Protein AF-A0A529NF73-F1 (afdb_monomer_lite)

Radius of gyration: 25.03 Å; chains: 1; bounding box: 46×30×68 Å

Structure (mmCIF, N/CA/C/O backbone):
data_AF-A0A529NF73-F1
#
_entry.id   AF-A0A529NF73-F1
#
loop_
_atom_site.group_PDB
_atom_site.id
_atom_site.type_symbol
_atom_site.label_atom_id
_atom_site.label_alt_id
_atom_site.label_comp_id
_atom_site.label_asym_id
_atom_site.label_entity_id
_atom_site.label_seq_id
_atom_site.pdbx_PDB_ins_code
_atom_site.Cartn_x
_atom_site.Cartn_y
_atom_site.Cartn_z
_atom_site.occupancy
_atom_site.B_iso_or_equiv
_atom_site.auth_seq_id
_atom_site.auth_comp_id
_atom_site.auth_asym_id
_atom_site.auth_atom_id
_atom_site.pdbx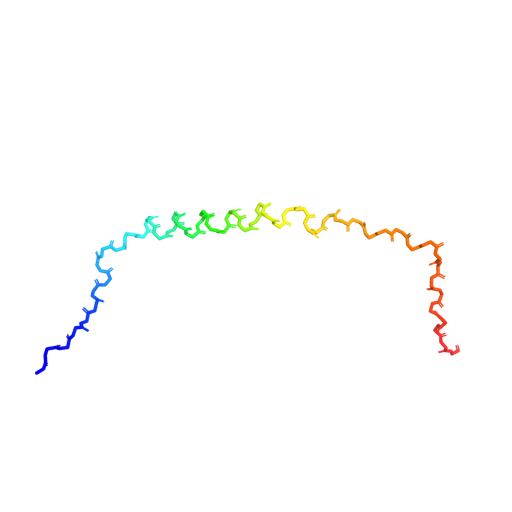_PDB_model_num
ATOM 1 N N . MET A 1 1 ? -26.550 -25.643 22.191 1.00 52.25 1 MET A N 1
ATOM 2 C CA . MET A 1 1 ? -25.312 -25.192 21.512 1.00 52.25 1 MET A CA 1
ATOM 3 C C . MET A 1 1 ? -25.332 -23.665 21.438 1.00 52.25 1 MET A C 1
ATOM 5 O O . MET A 1 1 ? -26.261 -23.124 20.852 1.00 52.25 1 MET A O 1
ATOM 9 N N . LYS A 1 2 ? -24.403 -22.954 22.096 1.00 56.44 2 LYS A N 1
ATOM 10 C CA . LYS A 1 2 ? -24.358 -21.477 22.070 1.00 56.44 2 LYS A CA 1
ATOM 11 C C . LYS A 1 2 ? -23.589 -21.020 20.826 1.00 56.44 2 LYS A C 1
ATOM 13 O O . LYS A 1 2 ? -22.422 -21.357 20.665 1.00 56.44 2 LYS A O 1
A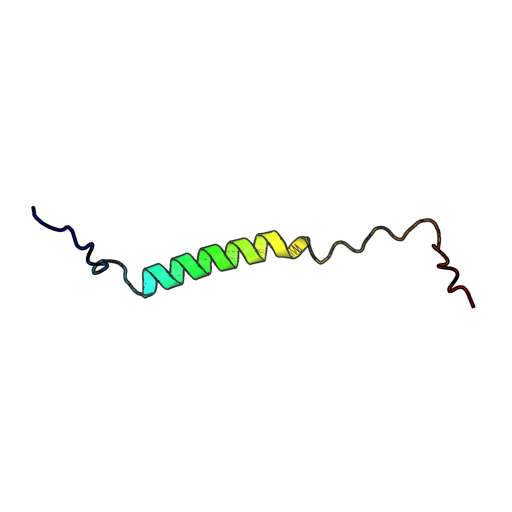TOM 18 N N . ARG A 1 3 ? -24.260 -20.293 19.931 1.00 62.19 3 ARG A N 1
ATOM 19 C CA . ARG A 1 3 ? -23.690 -19.785 18.677 1.00 62.19 3 ARG A CA 1
ATOM 20 C C . ARG A 1 3 ? -22.861 -18.534 18.982 1.00 62.19 3 ARG A C 1
ATOM 22 O O . ARG A 1 3 ? -23.427 -17.510 19.354 1.00 62.19 3 ARG A O 1
ATOM 29 N N . PHE A 1 4 ? -21.539 -18.623 18.849 1.00 69.19 4 PHE A N 1
ATOM 30 C CA . PHE A 1 4 ? -20.642 -17.472 18.977 1.00 69.19 4 PHE A CA 1
ATOM 31 C C . PHE A 1 4 ? -20.873 -16.534 17.785 1.00 69.19 4 PHE A C 1
ATOM 33 O O . PHE A 1 4 ? -20.652 -16.917 16.637 1.00 69.19 4 PHE A O 1
ATOM 40 N N . LYS A 1 5 ? -21.362 -15.319 18.042 1.00 61.88 5 LYS A N 1
ATOM 41 C CA . LYS A 1 5 ? -21.376 -14.231 17.059 1.00 61.88 5 LYS A CA 1
ATOM 42 C C . LYS A 1 5 ? -20.260 -13.271 17.465 1.00 61.88 5 LYS A C 1
ATOM 44 O O . LYS A 1 5 ? -20.401 -12.654 18.520 1.00 61.88 5 LYS A O 1
ATOM 49 N N . PRO A 1 6 ? -19.157 -13.158 16.706 1.00 62.06 6 PRO A N 1
ATOM 50 C CA . PRO A 1 6 ? -18.122 -12.198 17.036 1.00 62.06 6 PRO A CA 1
ATOM 51 C C . PRO A 1 6 ? -18.701 -10.808 16.785 1.00 62.06 6 PRO A C 1
ATOM 53 O O . PRO A 1 6 ? -18.903 -10.388 15.647 1.00 62.06 6 PRO A O 1
ATOM 56 N N . THR A 1 7 ? -19.043 -10.105 17.856 1.00 65.81 7 THR A N 1
ATOM 57 C CA . THR A 1 7 ? -19.362 -8.688 17.769 1.00 65.81 7 THR A CA 1
ATOM 58 C C . THR A 1 7 ? -18.049 -7.958 17.522 1.00 65.81 7 THR A C 1
ATOM 60 O O . THR A 1 7 ? -17.195 -7.901 18.404 1.00 65.81 7 THR A O 1
ATOM 63 N N . LEU A 1 8 ? -17.877 -7.395 16.323 1.00 67.25 8 LEU A N 1
ATOM 64 C CA . LEU A 1 8 ? -16.775 -6.491 15.952 1.00 67.25 8 LEU A CA 1
ATOM 65 C C . LEU A 1 8 ? -16.872 -5.138 16.694 1.00 67.25 8 LEU A C 1
ATOM 67 O O . LEU A 1 8 ? -16.579 -4.083 16.144 1.00 67.25 8 LEU A O 1
ATOM 71 N N . SER A 1 9 ? -17.312 -5.142 17.951 1.00 63.59 9 SER A N 1
ATOM 72 C CA . SER A 1 9 ? -17.565 -3.951 18.765 1.00 63.59 9 SER A CA 1
ATOM 73 C C . SER A 1 9 ? -16.286 -3.262 19.246 1.00 63.59 9 SER A C 1
ATOM 75 O O . SER A 1 9 ? -16.363 -2.182 19.819 1.00 63.59 9 SER A O 1
ATOM 77 N N . HIS A 1 10 ? -15.116 -3.862 19.010 1.00 66.38 10 HIS A N 1
ATOM 78 C CA . HIS A 1 10 ? -13.833 -3.389 19.532 1.00 66.38 10 HIS A CA 1
ATOM 79 C C . HIS A 1 10 ? -12.876 -2.850 18.457 1.00 66.38 10 HIS A C 1
ATOM 81 O O . HIS A 1 10 ? -11.706 -2.585 18.739 1.00 66.38 10 HIS A O 1
ATOM 87 N N . LEU A 1 11 ? -13.346 -2.699 17.215 1.00 74.44 11 LEU A N 1
ATOM 88 C CA . LEU A 1 11 ? -12.544 -2.175 16.111 1.00 74.44 11 LEU A CA 1
ATOM 89 C C . LEU A 1 11 ? -12.962 -0.731 15.838 1.00 74.44 11 LEU A C 1
ATOM 91 O O . LEU A 1 11 ? -13.974 -0.459 15.193 1.00 74.44 11 LEU A O 1
ATOM 95 N N . SER A 1 12 ? -12.196 0.216 16.385 1.00 84.44 12 SER A N 1
ATOM 96 C CA . SER A 1 12 ? -12.467 1.633 16.153 1.00 84.44 12 SER A CA 1
ATOM 97 C C . SER A 1 12 ? -12.210 1.972 14.681 1.00 84.44 12 SER A C 1
ATOM 99 O O . SER A 1 12 ? -11.210 1.544 14.093 1.00 84.44 12 SER A O 1
ATOM 101 N N . ARG A 1 13 ? -13.087 2.787 14.082 1.00 86.44 13 ARG A N 1
ATOM 102 C CA . ARG A 1 13 ? -12.924 3.269 12.699 1.00 86.44 13 ARG A CA 1
ATOM 103 C C . ARG A 1 13 ? -11.550 3.906 12.480 1.00 86.44 13 ARG A C 1
ATOM 105 O O . ARG A 1 13 ? -10.952 3.730 11.425 1.00 86.44 13 ARG A O 1
ATOM 112 N N . ARG A 1 14 ? -11.035 4.620 13.484 1.00 89.00 14 ARG A N 1
ATOM 113 C CA . ARG A 1 14 ? -9.712 5.249 13.441 1.00 89.00 14 ARG A CA 1
ATOM 114 C C . ARG A 1 14 ? -8.596 4.214 13.329 1.00 89.00 14 ARG A C 1
ATOM 116 O O . ARG A 1 14 ? -7.734 4.374 12.476 1.00 89.00 14 ARG A O 1
ATOM 123 N N . THR A 1 15 ? -8.639 3.152 14.132 1.00 88.19 15 THR A N 1
ATOM 124 C CA . THR A 1 15 ? -7.649 2.063 14.090 1.00 88.19 15 THR A CA 1
ATOM 125 C C . THR A 1 15 ? -7.672 1.354 12.740 1.00 88.19 15 THR A C 1
ATOM 127 O O . THR A 1 15 ? -6.617 1.105 12.165 1.00 88.19 15 THR A O 1
ATOM 130 N N . PHE A 1 16 ? -8.867 1.094 12.201 1.00 89.62 16 PHE A N 1
ATOM 131 C CA . PHE A 1 16 ? -9.018 0.501 10.873 1.00 89.62 16 PHE A CA 1
ATOM 132 C C . PHE A 1 16 ? -8.396 1.385 9.785 1.00 89.62 16 PHE A C 1
ATOM 134 O O . PHE A 1 16 ? -7.526 0.937 9.048 1.00 89.62 16 PHE A O 1
ATOM 141 N N . LEU A 1 17 ? -8.781 2.664 9.735 1.00 92.50 17 LEU A N 1
ATOM 142 C CA . LEU A 1 17 ? -8.278 3.598 8.727 1.00 92.50 17 LEU A CA 1
ATOM 143 C C . LEU A 1 17 ? -6.767 3.826 8.844 1.00 92.50 17 LEU A C 1
ATOM 145 O O . LEU A 1 17 ? -6.092 3.918 7.825 1.00 92.50 17 LEU A O 1
ATOM 149 N N . GLN A 1 18 ? -6.225 3.880 10.063 1.00 89.56 18 GLN A N 1
ATOM 150 C CA . GLN A 1 18 ? -4.782 3.984 10.287 1.00 89.56 18 GLN A CA 1
ATOM 151 C C . GLN A 1 18 ? -4.039 2.741 9.792 1.00 89.56 18 GLN A C 1
ATOM 153 O O . GLN A 1 18 ? -3.020 2.879 9.120 1.00 89.56 18 GLN A O 1
ATOM 158 N N . ALA A 1 19 ? -4.559 1.542 10.069 1.00 87.75 19 ALA A N 1
ATOM 159 C CA . ALA A 1 19 ? -3.968 0.299 9.586 1.00 87.75 19 ALA A CA 1
ATOM 160 C C . ALA A 1 19 ? -3.997 0.225 8.052 1.00 87.75 19 ALA A C 1
ATOM 162 O O . ALA A 1 19 ? -2.973 -0.060 7.434 1.00 87.75 19 ALA A O 1
ATOM 163 N N . THR A 1 20 ? -5.131 0.557 7.425 1.00 88.38 20 THR A N 1
ATOM 164 C CA . THR A 1 20 ? -5.259 0.588 5.961 1.00 88.38 20 THR A CA 1
ATOM 165 C C . THR A 1 20 ? -4.351 1.641 5.329 1.00 88.38 20 THR A C 1
ATOM 167 O O . THR A 1 20 ? -3.712 1.355 4.321 1.00 88.38 20 THR A O 1
ATOM 170 N N . ALA A 1 21 ? -4.244 2.835 5.916 1.00 88.00 21 ALA A N 1
ATOM 171 C CA . ALA A 1 21 ? -3.358 3.884 5.418 1.00 88.00 21 ALA A CA 1
ATOM 172 C C . ALA A 1 21 ? -1.878 3.499 5.546 1.00 88.00 21 ALA A C 1
ATOM 174 O O . ALA A 1 21 ? -1.107 3.762 4.628 1.00 88.00 21 ALA A O 1
ATOM 175 N N . ALA A 1 22 ? -1.479 2.841 6.639 1.00 85.38 22 ALA A N 1
ATOM 176 C CA . ALA A 1 22 ? -0.113 2.352 6.812 1.00 85.38 22 ALA A CA 1
ATOM 177 C C . ALA A 1 22 ? 0.226 1.247 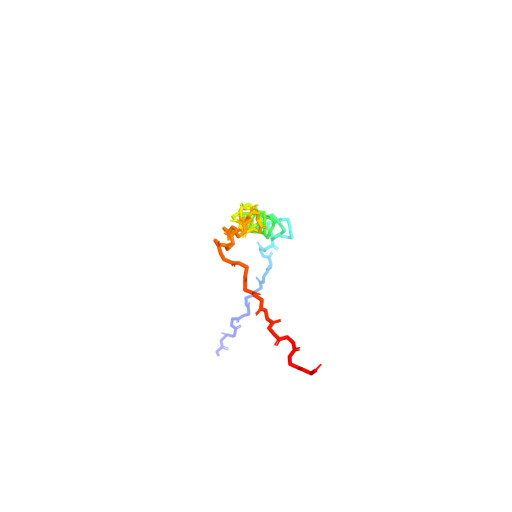5.801 1.00 85.38 22 ALA A C 1
ATOM 179 O O . ALA A 1 22 ? 1.275 1.301 5.164 1.00 85.38 22 ALA A O 1
ATOM 180 N N . PHE A 1 23 ? -0.682 0.287 5.596 1.00 84.88 23 PHE A N 1
ATOM 181 C CA . PHE A 1 23 ? -0.499 -0.782 4.610 1.00 84.88 23 PHE A CA 1
ATOM 182 C C . PHE A 1 23 ? -0.486 -0.243 3.173 1.00 84.88 23 PHE A C 1
ATOM 184 O O . PHE A 1 23 ? 0.402 -0.570 2.387 1.00 84.88 23 PHE A O 1
ATOM 191 N N . GLY A 1 24 ? -1.437 0.636 2.842 1.00 82.19 24 GLY A N 1
ATOM 192 C CA . GLY A 1 24 ? -1.520 1.305 1.545 1.00 82.19 24 GLY A CA 1
ATOM 193 C C 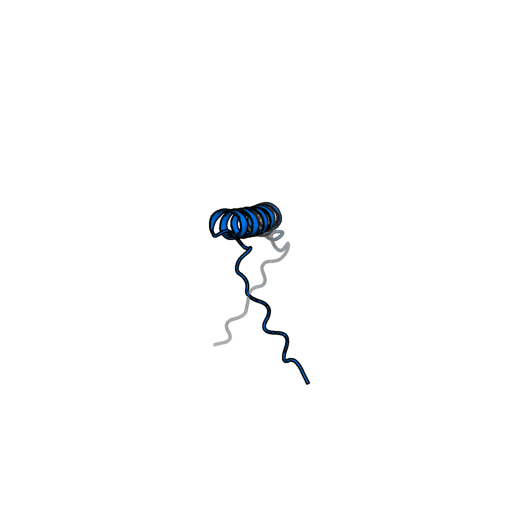. GLY A 1 24 ? -0.298 2.182 1.275 1.00 82.19 24 GLY A C 1
ATOM 194 O O . GLY A 1 24 ? 0.314 2.073 0.216 1.00 82.19 24 GLY A O 1
ATOM 195 N N . GLY A 1 25 ? 0.124 2.981 2.256 1.00 78.62 25 GLY A N 1
ATOM 196 C CA . GLY A 1 25 ? 1.323 3.814 2.175 1.00 78.62 25 GLY A CA 1
ATOM 197 C C . GLY A 1 25 ? 2.603 2.996 2.000 1.00 78.62 25 GLY A C 1
ATOM 198 O O . GLY A 1 25 ? 3.404 3.308 1.123 1.00 78.62 25 GLY A O 1
ATOM 199 N N . ALA A 1 26 ? 2.775 1.908 2.758 1.00 74.12 26 ALA A N 1
ATOM 200 C CA . ALA A 1 26 ? 3.915 1.003 2.602 1.00 74.12 26 ALA A CA 1
ATOM 201 C C . ALA A 1 26 ? 3.946 0.349 1.209 1.00 74.12 26 ALA A C 1
ATOM 203 O O . ALA A 1 26 ? 5.002 0.290 0.579 1.00 74.12 26 ALA A O 1
ATOM 204 N N . SER A 1 27 ? 2.787 -0.073 0.692 1.00 69.56 27 SER A N 1
ATOM 205 C CA . SER A 1 27 ? 2.685 -0.638 -0.660 1.00 69.56 27 SER A CA 1
ATOM 206 C C . SER A 1 27 ? 3.031 0.387 -1.748 1.00 69.56 27 SER A C 1
ATOM 208 O O . SER A 1 27 ? 3.753 0.073 -2.692 1.00 69.56 27 SER A O 1
ATOM 210 N N . ALA A 1 28 ? 2.614 1.645 -1.576 1.00 67.25 28 ALA A N 1
ATOM 211 C CA . ALA A 1 28 ? 2.932 2.725 -2.502 1.00 67.25 28 ALA A CA 1
ATOM 212 C C . ALA A 1 28 ? 4.426 3.095 -2.476 1.00 67.25 28 ALA A C 1
ATOM 214 O O . ALA A 1 28 ? 5.004 3.396 -3.519 1.00 67.25 28 ALA A O 1
ATOM 215 N N . LEU A 1 29 ? 5.072 3.038 -1.307 1.00 66.75 29 LEU A N 1
ATOM 216 C CA . LEU A 1 29 ? 6.508 3.295 -1.172 1.00 66.75 29 LEU A CA 1
ATOM 217 C C . LEU A 1 29 ? 7.361 2.163 -1.764 1.00 66.75 29 LEU A C 1
ATOM 219 O O . LEU A 1 29 ? 8.381 2.455 -2.383 1.00 66.75 29 LEU A O 1
ATOM 223 N N . GLY A 1 30 ? 6.929 0.902 -1.645 1.00 62.78 30 GLY A N 1
ATOM 224 C CA . GLY A 1 30 ? 7.601 -0.245 -2.269 1.00 62.78 30 GLY A CA 1
ATOM 225 C C . GLY A 1 30 ? 7.481 -0.281 -3.799 1.00 62.78 30 GLY A C 1
ATOM 226 O O . GLY A 1 30 ? 8.366 -0.797 -4.475 1.00 62.78 30 GLY A O 1
ATOM 227 N N . LEU A 1 31 ? 6.423 0.313 -4.360 1.00 61.88 31 LEU A N 1
ATOM 228 C CA . LEU A 1 31 ? 6.178 0.362 -5.808 1.00 61.88 31 LEU A CA 1
ATOM 229 C C . LEU A 1 31 ? 6.692 1.642 -6.483 1.00 61.88 31 LEU A C 1
ATOM 231 O O . LEU A 1 31 ? 6.706 1.720 -7.711 1.00 61.88 31 LEU A O 1
ATOM 235 N N . ARG A 1 32 ? 7.155 2.637 -5.713 1.00 61.09 32 ARG A N 1
ATOM 236 C CA . ARG A 1 32 ? 7.606 3.936 -6.244 1.00 61.09 32 ARG A CA 1
ATOM 237 C C . ARG A 1 32 ? 8.805 3.827 -7.199 1.00 61.09 32 ARG A C 1
ATOM 239 O O . ARG A 1 32 ? 9.003 4.723 -8.009 1.00 61.09 32 ARG A O 1
ATOM 246 N N . GLY A 1 33 ? 9.586 2.746 -7.113 1.00 59.31 33 GLY A N 1
ATOM 247 C CA . GLY A 1 33 ? 10.726 2.474 -7.998 1.00 59.31 33 GLY A CA 1
ATOM 248 C C . GLY A 1 33 ? 10.458 1.467 -9.122 1.00 59.31 33 GLY A C 1
ATOM 249 O O . GLY A 1 33 ? 11.284 1.342 -10.017 1.00 59.31 33 GLY A O 1
ATOM 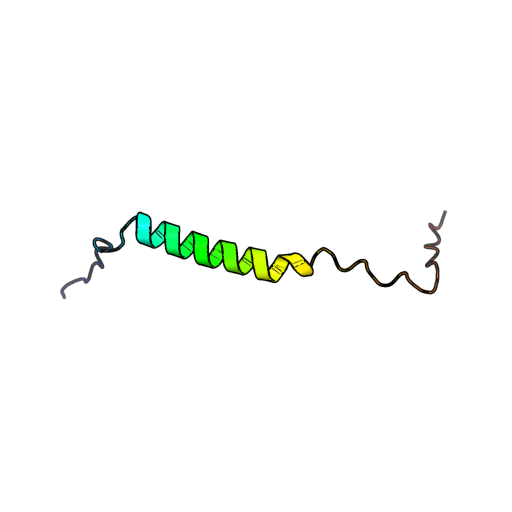250 N N . ALA A 1 34 ? 9.323 0.758 -9.107 1.00 60.12 34 ALA A N 1
ATOM 251 C CA . ALA A 1 34 ? 9.051 -0.320 -10.065 1.00 60.12 34 ALA A CA 1
ATOM 252 C C . ALA A 1 34 ? 8.527 0.182 -11.424 1.00 60.12 34 ALA A C 1
ATOM 254 O O . ALA A 1 34 ? 8.627 -0.526 -12.419 1.00 60.12 34 ALA A O 1
ATOM 255 N N . TYR A 1 35 ? 7.994 1.407 -11.473 1.00 61.12 35 TYR A N 1
ATOM 256 C CA . TYR A 1 35 ? 7.426 2.014 -12.686 1.00 61.12 35 TYR A CA 1
ATOM 257 C C . TYR A 1 35 ? 8.359 3.019 -13.380 1.00 61.12 35 TYR A C 1
ATOM 259 O O . TYR A 1 35 ? 8.014 3.525 -14.443 1.00 61.12 35 TYR A O 1
ATOM 267 N N . SER A 1 36 ? 9.531 3.298 -12.798 1.00 61.94 36 SER A N 1
ATOM 268 C CA . SER A 1 36 ? 10.519 4.249 -13.340 1.00 61.94 36 SER A CA 1
ATOM 269 C C . SER A 1 36 ? 11.797 3.575 -13.839 1.00 61.94 36 SER A C 1
ATOM 271 O O . SER A 1 36 ? 12.775 4.261 -14.126 1.00 61.94 36 SER A O 1
ATOM 273 N N . GLN A 1 37 ? 11.814 2.241 -13.935 1.00 63.59 37 GLN A N 1
ATOM 274 C CA . GLN A 1 37 ? 12.822 1.560 -14.737 1.00 63.59 37 GLN A CA 1
ATOM 275 C C . GLN A 1 37 ? 12.513 1.849 -16.202 1.00 63.59 37 GLN A C 1
ATOM 277 O O . GLN A 1 37 ? 11.637 1.230 -16.803 1.00 63.59 37 GLN A O 1
ATOM 282 N N . GLU A 1 38 ? 13.214 2.834 -16.757 1.00 61.97 38 GLU A N 1
ATOM 283 C CA . GLU A 1 38 ? 13.315 2.965 -18.200 1.00 61.97 38 GLU A CA 1
ATOM 284 C C . GLU A 1 38 ? 13.915 1.646 -18.715 1.00 61.97 38 GLU A C 1
ATOM 286 O O . GLU A 1 38 ? 14.989 1.255 -18.245 1.00 61.97 38 GLU A O 1
ATOM 291 N N . PRO A 1 39 ? 13.199 0.889 -19.568 1.00 69.12 39 PRO A N 1
ATOM 292 C CA . PRO A 1 39 ? 13.711 -0.379 -20.067 1.00 69.12 39 PRO A CA 1
ATOM 293 C C . PRO A 1 39 ? 15.048 -0.113 -20.755 1.00 69.12 39 PRO A C 1
ATOM 295 O O . PRO A 1 39 ? 15.173 0.884 -21.471 1.00 69.12 39 PRO A O 1
ATOM 298 N N . GLU A 1 40 ? 16.043 -0.980 -20.534 1.00 71.31 40 GLU A N 1
ATOM 299 C CA . GLU A 1 40 ? 17.321 -0.868 -21.236 1.00 71.31 40 GLU A CA 1
ATOM 300 C C . GLU A 1 40 ? 17.033 -0.708 -22.725 1.00 71.31 40 GLU A C 1
ATOM 302 O O . GLU A 1 40 ? 16.345 -1.536 -23.332 1.00 71.31 40 GLU A O 1
ATOM 307 N N . LYS A 1 41 ? 17.494 0.418 -23.287 1.00 70.12 41 LYS A N 1
ATOM 308 C CA . LYS A 1 41 ? 17.299 0.732 -24.697 1.00 70.12 41 LYS A CA 1
ATOM 309 C C . LYS A 1 41 ? 17.759 -0.494 -25.484 1.00 70.12 41 LYS A C 1
ATOM 311 O O . LYS A 1 41 ? 18.935 -0.847 -25.365 1.00 70.12 41 LYS A O 1
ATOM 316 N N . PRO A 1 42 ? 16.869 -1.155 -26.245 1.00 68.31 42 PRO A N 1
ATOM 317 C CA . PRO A 1 42 ? 17.250 -2.364 -26.945 1.00 68.31 42 PRO A CA 1
ATOM 318 C C . PRO A 1 42 ? 18.424 -2.002 -27.853 1.00 68.31 42 PRO A C 1
ATOM 320 O O . PRO A 1 42 ? 18.356 -1.024 -28.603 1.00 68.31 42 PRO A O 1
ATOM 323 N N . ALA A 1 43 ? 19.526 -2.745 -27.721 1.00 67.94 43 ALA A N 1
ATOM 324 C CA . ALA A 1 43 ? 20.754 -2.495 -28.475 1.00 67.94 43 ALA A CA 1
ATOM 325 C C . ALA A 1 43 ? 20.514 -2.573 -29.994 1.00 67.94 43 ALA A C 1
ATOM 327 O O . ALA A 1 43 ? 21.275 -2.019 -30.782 1.00 67.94 43 ALA A O 1
ATOM 328 N N . GLU A 1 44 ? 19.408 -3.206 -30.389 1.00 63.81 44 GLU A N 1
ATOM 329 C CA . GLU A 1 44 ? 18.962 -3.366 -31.760 1.00 63.81 44 GLU A CA 1
ATOM 330 C C . GLU A 1 44 ? 17.527 -2.853 -31.920 1.00 63.81 44 GLU A C 1
ATOM 332 O O . GLU A 1 44 ? 16.619 -3.171 -31.148 1.00 63.81 44 GLU A O 1
ATOM 337 N N . ILE A 1 45 ? 17.312 -2.045 -32.958 1.00 68.62 45 ILE A N 1
ATOM 338 C CA . ILE A 1 45 ? 15.975 -1.625 -33.374 1.00 68.62 45 ILE A CA 1
ATOM 339 C C . ILE A 1 45 ? 15.273 -2.863 -33.934 1.00 68.62 45 ILE A C 1
ATOM 341 O O . ILE A 1 45 ? 15.588 -3.315 -35.034 1.00 68.62 45 ILE A 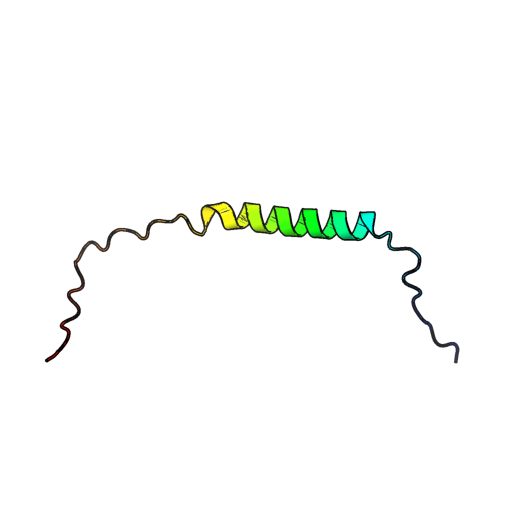O 1
ATOM 345 N N . ILE A 1 46 ? 14.298 -3.405 -33.202 1.00 65.56 46 ILE A N 1
ATOM 346 C CA . ILE A 1 46 ? 13.422 -4.454 -33.730 1.00 65.56 46 ILE A CA 1
ATOM 347 C C . ILE A 1 46 ? 12.466 -3.787 -34.719 1.00 65.56 46 ILE A C 1
ATOM 349 O O . ILE A 1 46 ? 11.397 -3.296 -34.347 1.00 65.56 46 ILE A O 1
ATOM 353 N N . VAL A 1 47 ? 12.853 -3.748 -35.993 1.00 70.31 47 VAL A N 1
ATOM 354 C CA . VAL A 1 47 ? 11.931 -3.397 -37.072 1.00 70.31 47 VAL A CA 1
ATOM 355 C C . VAL A 1 47 ? 10.897 -4.515 -37.138 1.00 70.31 47 VAL A C 1
ATOM 357 O O . VAL A 1 47 ? 11.136 -5.578 -37.708 1.00 70.31 47 VAL A O 1
ATOM 360 N N . ARG A 1 48 ? 9.725 -4.297 -36.532 1.00 68.94 48 ARG A N 1
ATOM 361 C CA . ARG A 1 48 ? 8.547 -5.080 -36.900 1.00 68.94 48 ARG A CA 1
ATOM 362 C C . ARG A 1 48 ? 8.260 -4.734 -38.353 1.00 68.94 48 ARG A C 1
ATOM 364 O O . ARG A 1 48 ? 7.791 -3.636 -38.639 1.00 68.94 48 ARG A O 1
ATOM 371 N N . ALA A 1 49 ? 8.585 -5.651 -39.259 1.00 71.25 49 ALA A N 1
ATOM 372 C CA . ALA A 1 49 ? 8.042 -5.620 -40.603 1.00 71.25 49 ALA A CA 1
ATOM 373 C C . ALA A 1 49 ? 6.520 -5.714 -40.451 1.00 71.25 49 ALA A C 1
ATOM 375 O O . ALA A 1 49 ? 5.976 -6.781 -40.165 1.00 71.25 49 ALA A O 1
ATOM 376 N N . TRP A 1 50 ? 5.835 -4.578 -40.548 1.00 66.38 50 TRP A N 1
ATOM 377 C CA . TRP A 1 50 ? 4.399 -4.574 -40.767 1.00 66.38 50 TRP A CA 1
ATOM 378 C C . TRP A 1 50 ? 4.223 -5.070 -42.197 1.00 66.38 50 TRP A C 1
ATOM 380 O O . TRP A 1 50 ? 4.397 -4.312 -43.143 1.00 66.38 50 TRP A O 1
ATOM 390 N N . GLY A 1 51 ? 4.052 -6.384 -42.345 1.00 69.00 51 GLY A N 1
ATOM 391 C CA . GLY A 1 51 ? 3.848 -7.010 -43.643 1.00 69.00 51 GLY A CA 1
ATOM 392 C C . GLY A 1 51 ? 2.606 -6.436 -44.321 1.00 69.00 51 GLY A C 1
ATOM 393 O O . GLY A 1 51 ? 1.545 -6.378 -43.695 1.00 69.00 51 GLY A O 1
ATOM 394 N N . GLY A 1 52 ? 2.767 -6.029 -45.583 1.00 47.16 52 GLY A N 1
ATOM 395 C CA . GLY A 1 52 ? 1.732 -5.477 -46.457 1.00 47.16 52 GLY A CA 1
ATOM 396 C C . GLY A 1 52 ? 2.331 -4.559 -47.505 1.00 47.16 52 GLY A C 1
ATOM 397 O O . GLY A 1 52 ? 2.275 -3.334 -47.277 1.00 47.16 52 GLY A O 1
#

Sequence (52 aa):
MKRFKPTLSHLSRRTFLQATAAFGGASALGLRGAYSQEPEKPAEIIVRAWGG

Secondary structure (DSSP, 8-state):
--------TT--HHHHHHHHHHHHHHHHHHHTTTS--PPPPPSS--------

pLDDT: mean 70.88, std 10.88, range [47.16, 92.5]

Foldseek 3Di:
DDDDDPDPVPCDPVNVVVVVCVVVVVVCVVCVPVVPPPDDDPPDDPPPPPDD